Protein AF-A0A930XVK9-F1 (afdb_monomer_lite)

pLDDT: mean 80.11, std 20.58, range [31.08, 97.88]

Sequence (148 aa):
MVSSNWTYAVSPDDIAELGASLRQVKQQLKPGRVWYYGGETYFDVLFDVQDGDIQWFQFTLRGRSLTWDRKGNLIRTGNTNELDATQALEYPASKLIQDDSQADTDFIALVQSILATRPQEAIFQQVLNLLSQSHGGDRPPVDGQLDG

Secondary structure (DSSP, 8-state):
-----------HHHHHHHHHH-EE--S-PPTTEEEEE-SSTTEEEEEEEETTEEEEEEEEETTEEEEEETTTTEEEEEEEGGG-TT---S-TT---EEE-SS--HHHHHHHHHHHHT-TT-HHHHHHHHHHHHHTT------------

Foldseek 3Di:
DDDPPDQPPQDLVNLLQFLVQWDWDPDDDDPQWTKTDGPDPFFIKIFRGDPNDTQKIWTTDPQKIWIAGPVVLDIWIFGWCSPVPPDPPVDPPDTDTDTDPDHDPSVLVSLLSSLVSCPVPVVSVNVNVSSVVNVPDPPPPPPDDDDD

Radius of gyration: 17.38 Å; chains: 1; bounding box: 52×52×40 Å

Structure (mmCIF, N/CA/C/O backbone):
data_AF-A0A930XVK9-F1
#
_entry.id   AF-A0A930XVK9-F1
#
loop_
_atom_site.group_PDB
_atom_site.id
_atom_site.type_symbol
_atom_site.label_atom_id
_atom_site.label_alt_id
_atom_site.label_comp_id
_atom_site.label_asym_id
_atom_site.label_entity_id
_atom_site.label_seq_id
_atom_site.pdbx_PDB_ins_code
_atom_site.Cartn_x
_atom_site.Cartn_y
_atom_site.Cartn_z
_atom_site.occupancy
_atom_site.B_iso_or_equiv
_atom_site.auth_seq_id
_atom_site.auth_comp_id
_atom_site.auth_asym_id
_atom_site.auth_atom_id
_atom_site.pdbx_PDB_model_num
ATOM 1 N N . MET A 1 1 ? 8.536 21.203 -20.601 1.00 35.97 1 MET A N 1
ATOM 2 C CA . MET A 1 1 ? 7.923 19.862 -20.568 1.00 35.97 1 MET A CA 1
ATOM 3 C C . MET A 1 1 ? 9.043 18.869 -20.339 1.00 35.97 1 MET A C 1
ATOM 5 O O . MET A 1 1 ? 9.809 18.625 -21.259 1.00 35.97 1 MET A O 1
ATOM 9 N N . VAL A 1 2 ? 9.223 18.414 -19.101 1.00 31.08 2 VAL A N 1
ATOM 10 C CA . VAL A 1 2 ? 10.137 17.307 -18.804 1.00 31.08 2 VAL A CA 1
ATOM 11 C C . VAL A 1 2 ? 9.244 16.086 -18.683 1.00 31.08 2 VAL A C 1
ATOM 13 O O . VAL A 1 2 ? 8.527 15.939 -17.699 1.00 31.08 2 VAL A O 1
ATOM 16 N N . SER A 1 3 ? 9.201 15.286 -19.742 1.00 37.09 3 SER A N 1
ATOM 17 C CA . SER A 1 3 ? 8.590 13.965 -19.703 1.00 37.09 3 SER A CA 1
ATOM 18 C C . SER A 1 3 ? 9.464 13.094 -18.804 1.00 37.09 3 SER A C 1
ATOM 20 O O . SER A 1 3 ? 10.582 12.746 -19.183 1.00 37.09 3 SER A O 1
ATOM 22 N N . SER A 1 4 ? 8.994 12.796 -17.596 1.00 41.47 4 SER A N 1
ATOM 23 C CA . SER A 1 4 ? 9.654 11.848 -16.698 1.00 41.47 4 SER A CA 1
ATOM 24 C C . SER A 1 4 ? 9.461 10.441 -17.254 1.00 41.47 4 SER A C 1
ATOM 26 O O . SER A 1 4 ? 8.444 9.793 -17.040 1.00 41.47 4 SER A O 1
ATOM 28 N N . ASN A 1 5 ? 10.433 10.010 -18.050 1.00 44.00 5 ASN A N 1
ATOM 29 C CA . ASN A 1 5 ? 10.430 8.758 -18.788 1.00 44.00 5 ASN A CA 1
ATOM 30 C C . ASN A 1 5 ? 11.064 7.638 -17.945 1.00 44.00 5 ASN A C 1
ATOM 32 O O . ASN A 1 5 ? 12.187 7.248 -18.235 1.00 44.00 5 ASN A O 1
ATOM 36 N N . TRP A 1 6 ? 10.370 7.171 -16.900 1.00 42.41 6 TRP A N 1
ATOM 37 C CA . TRP A 1 6 ? 10.632 5.897 -16.202 1.00 42.41 6 TRP A CA 1
ATOM 38 C C . TRP A 1 6 ? 9.323 5.386 -15.584 1.00 42.41 6 TRP A C 1
ATOM 40 O O . TRP A 1 6 ? 9.145 5.373 -14.370 1.00 42.41 6 TRP A O 1
ATOM 50 N N . THR A 1 7 ? 8.374 5.013 -16.444 1.00 57.94 7 THR A N 1
ATOM 51 C CA . THR A 1 7 ? 7.177 4.249 -16.066 1.00 57.94 7 THR A CA 1
ATOM 52 C C . THR A 1 7 ? 7.635 2.980 -15.361 1.00 57.94 7 THR A C 1
ATOM 54 O O . THR A 1 7 ? 8.583 2.352 -15.827 1.00 57.94 7 THR A O 1
ATOM 57 N N . TYR A 1 8 ? 7.007 2.628 -14.242 1.00 61.38 8 TYR A N 1
ATOM 58 C CA . TYR A 1 8 ? 7.281 1.454 -13.411 1.00 61.38 8 TYR A CA 1
ATOM 59 C C . TYR A 1 8 ? 7.263 0.136 -14.214 1.00 61.38 8 TYR A C 1
ATOM 61 O O . TYR A 1 8 ? 6.319 -0.644 -14.119 1.00 6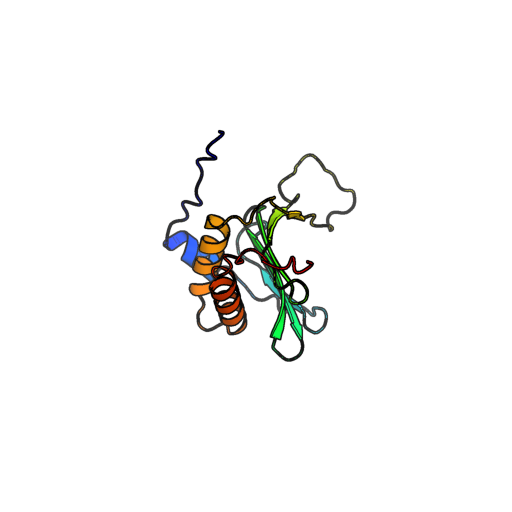1.38 8 TYR A O 1
ATOM 69 N N . ALA A 1 9 ? 8.291 -0.122 -15.023 1.00 61.53 9 ALA A N 1
ATOM 70 C CA . ALA A 1 9 ? 8.448 -1.318 -15.837 1.00 61.53 9 ALA A CA 1
ATOM 71 C C . ALA A 1 9 ? 8.851 -2.475 -14.919 1.00 61.53 9 ALA A C 1
ATOM 73 O O . ALA A 1 9 ? 10.000 -2.901 -14.871 1.00 61.53 9 ALA A O 1
ATOM 74 N N . VAL A 1 10 ? 7.884 -2.903 -14.120 1.00 78.00 10 VAL A N 1
ATOM 75 C CA . VAL A 1 10 ? 7.944 -4.041 -13.218 1.00 78.00 10 VAL A CA 1
ATOM 76 C C . VAL A 1 10 ? 7.334 -5.202 -13.992 1.00 78.00 10 VAL A C 1
ATOM 78 O O . VAL A 1 10 ? 6.212 -5.091 -14.495 1.00 78.00 10 VAL A O 1
ATOM 81 N N . SER A 1 11 ? 8.089 -6.283 -14.176 1.00 88.62 11 SER A N 1
ATOM 82 C CA . SER A 1 11 ? 7.575 -7.441 -14.906 1.00 88.62 11 SER A CA 1
ATOM 83 C C . SER A 1 11 ? 6.436 -8.110 -14.119 1.00 88.62 11 SER A C 1
ATOM 85 O O . SER A 1 11 ? 6.341 -7.938 -12.902 1.00 88.62 11 SER A O 1
ATOM 87 N N . PRO A 1 12 ? 5.555 -8.894 -14.764 1.00 89.62 12 PRO A N 1
ATOM 88 C CA . PRO A 1 12 ? 4.538 -9.659 -14.042 1.00 89.62 12 PRO A CA 1
ATOM 89 C C . PRO A 1 12 ? 5.121 -10.574 -12.955 1.00 89.62 12 PRO A C 1
ATOM 91 O O . PRO A 1 12 ? 4.500 -10.730 -11.903 1.00 89.62 12 PRO A O 1
ATOM 94 N N . ASP A 1 13 ? 6.316 -11.128 -13.185 1.00 92.75 13 ASP A N 1
ATOM 95 C CA . ASP A 1 13 ? 7.024 -11.954 -12.205 1.00 92.75 13 ASP A CA 1
ATOM 96 C C . ASP A 1 13 ? 7.462 -11.111 -11.000 1.00 92.75 13 ASP A C 1
ATOM 98 O O . ASP A 1 13 ? 7.170 -11.482 -9.866 1.00 92.75 13 ASP A O 1
ATOM 102 N N . ASP A 1 14 ? 8.028 -9.921 -11.226 1.00 91.88 14 ASP A N 1
ATOM 103 C CA . ASP A 1 14 ? 8.382 -8.991 -10.143 1.00 91.88 14 ASP A CA 1
ATOM 104 C C . ASP A 1 14 ? 7.140 -8.568 -9.330 1.00 91.88 14 ASP A C 1
ATOM 106 O O . ASP A 1 14 ? 7.193 -8.466 -8.105 1.00 91.88 14 ASP A O 1
ATOM 110 N N . ILE A 1 15 ? 5.991 -8.341 -9.984 1.00 94.94 15 ILE A N 1
ATOM 111 C CA . ILE A 1 15 ? 4.722 -8.026 -9.300 1.00 94.94 15 ILE A CA 1
ATOM 112 C C . ILE A 1 15 ? 4.296 -9.195 -8.402 1.00 94.94 15 ILE A C 1
ATOM 114 O O . ILE A 1 15 ? 3.903 -8.983 -7.248 1.00 94.94 15 ILE A O 1
ATOM 118 N N . ALA A 1 16 ? 4.372 -10.424 -8.918 1.00 95.00 16 ALA A N 1
ATOM 119 C CA . ALA A 1 16 ? 4.051 -11.632 -8.167 1.00 95.00 16 ALA A CA 1
ATOM 120 C C . ALA A 1 16 ? 4.997 -11.823 -6.973 1.00 95.00 16 ALA A C 1
ATOM 122 O O . ALA A 1 16 ? 4.535 -12.129 -5.869 1.00 95.00 16 ALA A O 1
ATOM 123 N N . GLU A 1 17 ? 6.295 -11.588 -7.162 1.00 95.94 17 GLU A N 1
ATOM 124 C CA . GLU A 1 17 ? 7.305 -11.657 -6.106 1.00 95.94 17 GLU A CA 1
ATOM 125 C C . GLU A 1 17 ? 7.067 -10.603 -5.020 1.00 95.94 17 GLU A C 1
ATOM 127 O O . GLU A 1 17 ? 7.030 -10.944 -3.832 1.00 95.94 17 GLU A O 1
ATOM 132 N N . LEU A 1 18 ? 6.806 -9.349 -5.405 1.00 96.19 18 LEU A N 1
ATOM 133 C CA . LEU A 1 18 ? 6.458 -8.274 -4.475 1.00 96.19 18 LEU A CA 1
ATOM 134 C C . LEU A 1 18 ? 5.236 -8.662 -3.637 1.00 96.19 18 LEU A C 1
ATOM 136 O O . LEU A 1 18 ? 5.295 -8.647 -2.404 1.00 96.19 18 LEU A O 1
ATOM 140 N N . GLY A 1 19 ? 4.150 -9.095 -4.276 1.00 96.75 19 GLY A N 1
ATOM 141 C CA . GLY A 1 19 ? 2.948 -9.534 -3.571 1.00 96.75 19 GLY A CA 1
ATOM 142 C C . GLY A 1 19 ? 3.208 -10.703 -2.614 1.00 96.75 19 GLY A C 1
ATOM 143 O O . GLY A 1 19 ? 2.831 -10.659 -1.435 1.00 96.75 19 GLY A O 1
ATOM 144 N N . ALA A 1 20 ? 3.910 -11.738 -3.083 1.00 97.00 20 ALA A N 1
ATOM 145 C CA . ALA A 1 20 ? 4.257 -12.916 -2.290 1.00 97.00 20 ALA A CA 1
ATOM 146 C C . ALA A 1 20 ? 5.158 -12.587 -1.086 1.00 97.00 20 ALA A C 1
ATOM 148 O O . ALA A 1 20 ? 5.076 -13.267 -0.053 1.00 97.00 20 ALA A O 1
ATOM 149 N N . SER A 1 21 ? 5.980 -11.541 -1.199 1.00 96.75 21 SER A N 1
ATOM 150 C CA . SER A 1 21 ? 6.906 -11.109 -0.153 1.00 96.75 21 SER A CA 1
ATOM 151 C C . SER A 1 21 ? 6.219 -10.456 1.051 1.00 96.75 21 SER A C 1
ATOM 153 O O . SER A 1 21 ? 6.772 -10.496 2.147 1.00 96.75 21 SER A O 1
ATOM 155 N N . LEU A 1 22 ? 5.002 -9.915 0.893 1.00 97.25 22 LEU A N 1
ATOM 156 C CA . LEU A 1 22 ? 4.277 -9.260 1.985 1.00 97.25 22 LEU A CA 1
ATOM 157 C C . LEU A 1 22 ? 3.973 -10.248 3.120 1.00 97.25 22 LEU A C 1
ATOM 159 O O . LEU A 1 22 ? 3.275 -11.251 2.953 1.00 97.25 22 LEU A O 1
ATOM 163 N N . ARG A 1 23 ? 4.448 -9.970 4.328 1.00 96.25 23 ARG A N 1
ATOM 164 C CA . ARG A 1 23 ? 4.149 -10.770 5.520 1.00 96.25 23 ARG A CA 1
ATOM 165 C C . ARG A 1 23 ? 3.474 -9.897 6.556 1.00 96.25 23 ARG A C 1
ATOM 167 O O . ARG A 1 23 ? 3.999 -8.851 6.924 1.00 96.25 23 ARG A O 1
ATOM 174 N N . GLN A 1 24 ? 2.320 -10.346 7.044 1.00 95.50 24 GLN A N 1
ATOM 175 C CA . GLN A 1 24 ? 1.662 -9.672 8.152 1.00 95.50 24 GLN A CA 1
ATOM 176 C C . GLN A 1 24 ? 2.552 -9.761 9.395 1.00 95.50 24 GLN A C 1
ATOM 178 O O . GLN A 1 24 ? 2.964 -10.849 9.811 1.00 95.50 24 GLN A O 1
ATOM 183 N N . VAL A 1 25 ? 2.826 -8.612 9.999 1.00 92.38 25 VAL A N 1
ATOM 184 C CA . VAL A 1 25 ? 3.572 -8.516 11.247 1.00 92.38 25 VAL A CA 1
ATOM 185 C C . VAL A 1 25 ? 2.677 -9.004 12.385 1.00 92.38 25 VAL A C 1
ATOM 187 O O . VAL A 1 25 ? 1.620 -8.439 12.649 1.00 92.38 25 VAL A O 1
ATOM 190 N N . LYS A 1 26 ? 3.105 -10.078 13.061 1.00 85.44 26 LYS A N 1
ATOM 191 C CA . LYS A 1 26 ? 2.357 -10.730 14.156 1.00 85.44 26 LYS A CA 1
ATOM 192 C C . LYS A 1 26 ? 2.647 -10.152 15.547 1.00 85.44 26 LYS A C 1
ATOM 194 O O . LYS A 1 26 ? 2.168 -10.686 16.543 1.00 85.44 26 LYS A O 1
ATOM 199 N N . GLN A 1 27 ? 3.479 -9.118 15.631 1.00 83.75 27 GLN A N 1
ATOM 200 C CA . GLN A 1 27 ? 3.801 -8.464 16.899 1.00 83.75 27 GLN A CA 1
ATOM 201 C C . GLN A 1 27 ? 2.592 -7.690 17.436 1.00 83.75 27 GLN A C 1
ATOM 203 O O . GLN A 1 27 ? 1.664 -7.368 16.694 1.00 83.75 27 GLN A O 1
ATOM 208 N N . GLN A 1 28 ? 2.604 -7.386 18.734 1.00 81.62 28 GLN A N 1
ATOM 209 C CA . GLN A 1 28 ? 1.530 -6.634 19.372 1.00 81.62 28 GLN A CA 1
ATOM 210 C C . GLN A 1 28 ? 1.553 -5.176 18.893 1.00 81.62 28 GLN A C 1
ATOM 212 O O . GLN A 1 28 ? 2.293 -4.340 19.407 1.00 81.62 28 GLN A O 1
ATOM 217 N N . LEU A 1 29 ? 0.748 -4.885 17.875 1.00 84.44 29 LEU A N 1
ATOM 218 C CA . LEU A 1 29 ? 0.489 -3.531 17.404 1.00 84.44 29 LEU A CA 1
ATOM 219 C C . LEU A 1 29 ? -0.612 -2.879 18.252 1.00 84.44 29 LEU A C 1
ATOM 221 O O . LEU A 1 29 ? -1.306 -3.537 19.033 1.00 84.44 29 LEU A O 1
ATOM 225 N N . LYS A 1 30 ? -0.796 -1.566 18.084 1.00 87.44 30 LYS A N 1
ATOM 226 C CA . LYS A 1 30 ? -1.966 -0.873 18.641 1.00 87.44 30 LYS A CA 1
ATOM 227 C C . LYS A 1 30 ? -3.253 -1.541 18.118 1.00 87.44 30 LYS A C 1
ATOM 229 O O . LYS A 1 30 ? -3.272 -1.951 16.957 1.00 87.44 30 LYS A O 1
ATOM 234 N N . PRO A 1 31 ? -4.328 -1.641 18.920 1.00 88.06 31 PRO A N 1
ATOM 235 C CA . PRO A 1 31 ? -5.606 -2.165 18.443 1.00 88.06 31 PRO A CA 1
ATOM 236 C C . PRO A 1 31 ? -6.058 -1.472 17.151 1.00 88.06 31 PRO A C 1
ATOM 238 O O . PRO A 1 31 ? -5.932 -0.256 17.029 1.00 88.06 31 PRO A O 1
ATOM 241 N N . GLY A 1 32 ? -6.542 -2.254 16.184 1.00 90.50 32 GLY A N 1
ATOM 242 C CA . GLY A 1 32 ? -6.945 -1.757 14.864 1.00 90.50 32 GLY A CA 1
ATOM 243 C C . GLY A 1 32 ? -5.794 -1.543 13.873 1.00 90.50 32 GLY A C 1
ATOM 244 O O . GLY A 1 32 ? -6.041 -1.422 12.678 1.00 90.50 32 GLY A O 1
ATOM 245 N N . ARG A 1 33 ? -4.530 -1.560 14.309 1.00 94.25 33 ARG A N 1
ATOM 246 C CA . ARG A 1 33 ? -3.378 -1.449 13.407 1.00 94.25 33 ARG A CA 1
ATOM 247 C C . ARG A 1 33 ? -3.066 -2.808 12.783 1.00 94.25 33 ARG A C 1
ATOM 249 O O . ARG A 1 33 ? -2.780 -3.770 13.495 1.00 94.25 33 ARG A O 1
ATOM 256 N N . VAL A 1 34 ? -3.039 -2.867 11.456 1.00 94.94 34 VAL A N 1
ATOM 257 C CA . VAL A 1 34 ? -2.543 -4.026 10.698 1.00 94.94 34 VAL A CA 1
ATOM 258 C C . VAL A 1 34 ? -1.349 -3.585 9.868 1.00 94.94 34 VAL A C 1
ATOM 260 O O . VAL A 1 34 ? -1.411 -2.553 9.208 1.00 94.94 34 VAL A O 1
ATOM 263 N N . TRP A 1 35 ? -0.262 -4.352 9.901 1.00 95.88 35 TRP A N 1
ATOM 264 C CA . TRP A 1 35 ? 0.957 -4.043 9.161 1.00 95.88 35 TRP A CA 1
ATOM 265 C C . TRP A 1 35 ? 1.429 -5.263 8.378 1.00 95.88 35 TRP A C 1
ATOM 267 O O . TRP A 1 35 ? 1.514 -6.361 8.930 1.00 95.88 35 TRP A O 1
ATOM 277 N N . TYR A 1 36 ? 1.745 -5.057 7.107 1.00 96.62 36 TYR A N 1
ATOM 278 C CA . TYR A 1 36 ? 2.453 -5.994 6.252 1.00 96.62 36 TYR A CA 1
ATOM 279 C C . TYR A 1 36 ? 3.816 -5.409 5.902 1.00 96.62 36 TYR A C 1
ATOM 281 O O . TYR A 1 36 ? 3.896 -4.259 5.481 1.00 96.62 36 TYR A O 1
ATOM 289 N N . TYR A 1 37 ? 4.868 -6.206 6.047 1.00 94.06 37 TYR A N 1
ATOM 290 C CA . TYR A 1 37 ? 6.219 -5.850 5.625 1.00 94.06 37 TYR A CA 1
ATOM 291 C C . TYR A 1 37 ? 6.612 -6.698 4.415 1.00 94.06 37 TYR A C 1
ATO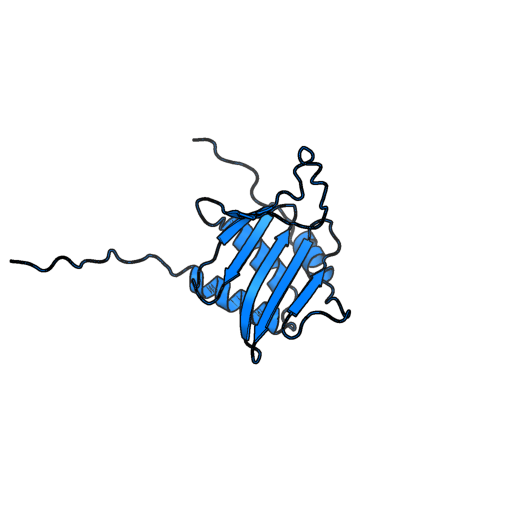M 293 O O . TYR A 1 37 ? 6.372 -7.909 4.413 1.00 94.06 37 TYR A O 1
ATOM 301 N N . GLY A 1 38 ? 7.140 -6.060 3.375 1.00 92.88 38 GLY A N 1
ATOM 302 C CA . GLY A 1 38 ? 7.603 -6.711 2.154 1.00 92.88 38 GLY A CA 1
ATOM 303 C C . GLY A 1 38 ? 9.036 -7.227 2.262 1.00 92.88 38 GLY A C 1
ATOM 304 O O . GLY A 1 38 ? 9.739 -6.967 3.231 1.00 92.88 38 GLY A O 1
ATOM 305 N N . GLY A 1 39 ? 9.481 -7.984 1.259 1.00 87.69 39 GLY A N 1
ATOM 306 C CA . GLY A 1 39 ? 10.853 -8.508 1.211 1.00 87.69 39 GLY A CA 1
ATOM 307 C C . GLY A 1 39 ? 11.908 -7.474 0.806 1.00 87.69 39 GLY A C 1
ATOM 308 O O . GLY A 1 39 ? 13.095 -7.701 1.029 1.00 87.69 39 GLY A O 1
ATOM 309 N N . GLU A 1 40 ? 11.487 -6.352 0.220 1.00 86.50 40 GLU A N 1
ATOM 310 C CA . GLU A 1 40 ? 12.366 -5.260 -0.201 1.00 86.50 40 GLU A CA 1
ATOM 311 C C . GLU A 1 40 ? 12.455 -4.155 0.860 1.00 86.50 40 GLU A C 1
ATOM 313 O O . GLU A 1 40 ? 11.512 -3.897 1.612 1.00 86.50 40 GLU A O 1
ATOM 318 N N . THR A 1 41 ? 13.586 -3.446 0.888 1.00 77.94 41 THR A N 1
ATOM 319 C CA . THR A 1 41 ? 13.741 -2.238 1.706 1.00 77.94 41 THR A CA 1
ATOM 320 C C . THR A 1 41 ? 12.694 -1.195 1.309 1.00 77.94 41 THR A C 1
ATOM 322 O O . THR A 1 41 ? 12.466 -0.956 0.124 1.00 77.94 41 THR A O 1
ATOM 325 N N . TYR A 1 42 ? 12.083 -0.543 2.303 1.00 82.62 42 TYR A N 1
ATOM 326 C CA . TYR A 1 42 ? 11.043 0.476 2.100 1.00 82.62 42 TYR A CA 1
ATOM 327 C C . TYR A 1 42 ? 9.809 -0.051 1.355 1.00 82.62 42 TYR A C 1
ATOM 329 O O . TYR A 1 42 ? 9.207 0.660 0.547 1.00 82.62 42 TYR A O 1
ATOM 337 N N . PHE A 1 43 ? 9.441 -1.308 1.622 1.00 92.50 43 PHE A N 1
ATOM 338 C CA . PHE A 1 43 ? 8.191 -1.900 1.174 1.00 92.50 43 PHE A CA 1
ATOM 339 C C . PHE A 1 43 ? 7.335 -2.325 2.369 1.00 92.50 43 PHE A C 1
ATOM 341 O O . PHE A 1 43 ? 7.650 -3.278 3.082 1.00 92.50 43 PHE A O 1
ATOM 348 N N . ASP A 1 44 ? 6.224 -1.626 2.577 1.00 94.56 44 ASP A N 1
ATOM 349 C CA . ASP A 1 44 ? 5.238 -1.975 3.590 1.00 94.56 44 ASP A CA 1
ATOM 350 C C . ASP A 1 44 ? 3.819 -1.553 3.211 1.00 94.56 44 ASP A C 1
ATOM 352 O O . ASP A 1 44 ? 3.594 -0.734 2.319 1.00 94.56 44 ASP A O 1
ATOM 356 N N . VAL A 1 45 ? 2.847 -2.141 3.908 1.00 96.62 45 VAL A N 1
ATOM 357 C CA . VAL A 1 45 ? 1.450 -1.716 3.865 1.00 96.62 45 VAL A CA 1
ATOM 358 C C . VAL A 1 45 ? 0.906 -1.637 5.281 1.00 96.62 45 VAL A C 1
ATOM 360 O O . VAL A 1 45 ? 0.870 -2.634 6.006 1.00 96.62 45 VAL A O 1
ATOM 363 N N . LEU A 1 46 ? 0.478 -0.449 5.684 1.00 96.12 46 LEU A N 1
ATOM 364 C CA . LEU A 1 46 ? -0.010 -0.154 7.020 1.00 96.12 46 LEU A CA 1
ATOM 365 C C . LEU A 1 46 ? -1.474 0.279 6.964 1.00 96.12 46 LEU A C 1
ATOM 367 O O . LEU A 1 46 ? -1.846 1.139 6.175 1.00 96.12 46 LEU A O 1
ATOM 371 N N . PHE A 1 47 ? -2.294 -0.272 7.852 1.00 96.56 47 PHE A N 1
ATOM 372 C CA . PHE A 1 47 ? -3.732 -0.024 7.930 1.00 96.56 47 PHE A CA 1
ATOM 373 C C . PHE A 1 47 ? -4.130 0.386 9.336 1.00 96.56 47 PHE A C 1
ATOM 375 O O . PHE A 1 47 ? -3.593 -0.151 10.307 1.00 96.56 47 PHE A O 1
ATOM 382 N N . ASP A 1 48 ? -5.025 1.361 9.445 1.00 96.44 48 ASP A N 1
ATOM 383 C CA . ASP A 1 48 ? -5.855 1.569 10.632 1.00 96.44 48 ASP A CA 1
ATOM 384 C C . ASP A 1 48 ? -7.251 1.050 10.297 1.00 96.44 48 ASP A C 1
ATOM 386 O O . ASP A 1 48 ? -7.883 1.510 9.344 1.00 96.44 48 ASP A O 1
ATOM 390 N N . VAL A 1 49 ? -7.712 0.077 11.072 1.00 95.44 49 VAL A N 1
ATOM 391 C CA . VAL A 1 49 ? -8.977 -0.630 10.892 1.00 95.44 49 VAL A CA 1
ATOM 392 C C . VAL A 1 49 ? -9.837 -0.414 12.127 1.00 95.44 49 VAL A C 1
ATOM 394 O O . VAL A 1 49 ? -9.382 -0.596 13.258 1.00 95.44 49 VAL A O 1
ATOM 397 N N . GLN A 1 50 ? -11.096 -0.061 11.905 1.00 95.50 50 GLN A N 1
ATOM 398 C CA . GLN A 1 50 ? -12.104 0.079 12.948 1.00 95.50 50 GLN A CA 1
ATOM 399 C C . GLN A 1 50 ? -13.350 -0.685 12.515 1.00 95.50 50 GLN A C 1
ATOM 401 O O . GLN A 1 50 ? -13.807 -0.512 11.390 1.00 95.50 50 GLN A O 1
ATOM 406 N N . ASP A 1 51 ? -13.858 -1.558 13.388 1.00 92.62 51 ASP A N 1
ATOM 407 C CA . ASP A 1 51 ? -15.055 -2.380 13.145 1.00 92.62 51 ASP A CA 1
ATOM 408 C C . ASP A 1 51 ? -15.012 -3.199 11.835 1.00 92.62 51 ASP A C 1
ATOM 410 O O . ASP A 1 51 ? -16.036 -3.513 11.242 1.00 92.62 51 ASP A O 1
ATOM 414 N N . GLY A 1 52 ? -13.804 -3.575 11.393 1.00 91.25 52 GLY A N 1
ATOM 415 C CA . GLY A 1 52 ? -13.569 -4.334 10.157 1.00 91.25 52 GLY A CA 1
ATOM 416 C C . GLY A 1 52 ? -13.354 -3.482 8.900 1.00 91.25 52 GLY A C 1
ATOM 417 O O . GLY A 1 52 ? -12.927 -4.026 7.879 1.00 91.25 52 GLY A O 1
ATOM 418 N N . ASP A 1 53 ? -13.555 -2.166 8.990 1.00 95.06 53 ASP A N 1
ATOM 419 C CA . ASP A 1 53 ? -13.397 -1.220 7.885 1.00 95.06 53 ASP A CA 1
ATOM 420 C C . ASP A 1 53 ? -12.073 -0.453 7.971 1.00 95.06 53 ASP A C 1
ATOM 422 O O . ASP A 1 53 ? -11.682 0.045 9.037 1.00 95.06 53 ASP A O 1
ATOM 426 N N . ILE A 1 54 ? -11.415 -0.267 6.826 1.00 96.31 54 ILE A N 1
ATOM 427 C CA . ILE A 1 54 ? -10.235 0.600 6.716 1.00 96.31 54 ILE A CA 1
ATOM 428 C C . ILE A 1 54 ? -10.648 2.058 6.975 1.00 96.31 54 ILE A C 1
ATOM 430 O O . ILE A 1 54 ? -11.491 2.622 6.280 1.00 96.31 54 ILE A O 1
ATOM 434 N N . GLN A 1 55 ? -10.025 2.686 7.972 1.00 96.00 55 GLN A N 1
ATOM 435 C CA . GLN A 1 55 ? -10.154 4.122 8.251 1.00 96.00 55 GLN A CA 1
ATOM 436 C C . GLN A 1 55 ? -9.031 4.927 7.595 1.00 96.00 55 GLN A C 1
ATOM 438 O O . GLN A 1 55 ? -9.216 6.093 7.243 1.00 96.00 55 GLN A O 1
ATOM 443 N N . TRP A 1 56 ? -7.865 4.301 7.448 1.00 96.00 56 TRP A N 1
ATOM 444 C CA . TRP A 1 56 ? -6.681 4.868 6.819 1.00 96.00 56 TRP A CA 1
ATOM 445 C C . TRP A 1 56 ? -5.768 3.745 6.334 1.00 96.00 56 TRP A C 1
ATOM 447 O O . TRP A 1 56 ? -5.660 2.708 6.998 1.00 96.00 56 TRP A O 1
ATOM 457 N N . PHE A 1 57 ? -5.072 3.959 5.220 1.00 96.50 57 PHE A N 1
ATOM 458 C CA . PHE A 1 57 ? -3.950 3.107 4.846 1.00 96.50 57 PHE A CA 1
ATOM 459 C C . PHE A 1 57 ? -2.796 3.889 4.224 1.00 96.50 57 PHE A C 1
ATOM 461 O O . PHE A 1 57 ? -2.969 4.982 3.680 1.00 96.50 57 PHE A O 1
ATOM 468 N N . GLN A 1 58 ? -1.622 3.273 4.281 1.00 96.19 58 GLN A N 1
ATOM 469 C CA . GLN A 1 58 ? -0.431 3.673 3.554 1.00 96.19 58 GLN A CA 1
ATOM 470 C C . GLN A 1 58 ? 0.217 2.444 2.942 1.00 96.19 58 GLN A C 1
ATOM 472 O O . GLN A 1 58 ? 0.429 1.446 3.623 1.00 96.19 58 GLN A O 1
ATOM 477 N N . PHE A 1 59 ? 0.541 2.539 1.665 1.00 96.25 59 PHE A N 1
ATOM 478 C CA . PHE A 1 59 ? 1.397 1.604 0.963 1.00 96.25 59 PHE A CA 1
ATOM 479 C C . PHE A 1 59 ? 2.689 2.331 0.621 1.00 96.25 59 PHE A C 1
ATOM 481 O O . PHE A 1 59 ? 2.637 3.423 0.056 1.00 96.25 59 PHE A O 1
ATOM 488 N N . THR A 1 60 ? 3.828 1.728 0.926 1.00 94.44 60 THR A N 1
ATOM 489 C CA . THR A 1 60 ? 5.145 2.245 0.559 1.00 94.44 60 THR A CA 1
ATOM 490 C C . THR A 1 60 ? 5.822 1.269 -0.377 1.00 94.44 60 THR A C 1
ATOM 492 O O . THR A 1 60 ? 5.829 0.081 -0.087 1.00 94.44 60 THR A O 1
ATOM 495 N N . LEU A 1 61 ? 6.444 1.750 -1.448 1.00 92.25 61 LEU A N 1
ATOM 496 C CA . LEU A 1 61 ? 7.388 0.957 -2.228 1.00 92.25 61 LEU A CA 1
ATOM 497 C C . LEU A 1 61 ? 8.472 1.861 -2.803 1.00 92.25 61 LEU A C 1
ATOM 499 O O . LEU A 1 61 ? 8.165 2.818 -3.512 1.00 92.25 61 LEU A O 1
ATOM 503 N N . ARG A 1 62 ? 9.741 1.532 -2.529 1.00 88.31 62 ARG A N 1
ATOM 504 C CA . ARG A 1 62 ? 10.918 2.166 -3.158 1.00 88.31 62 ARG A CA 1
ATOM 505 C C . ARG A 1 62 ? 10.888 3.695 -3.059 1.00 88.31 62 ARG A C 1
ATOM 507 O O . ARG A 1 62 ? 11.102 4.407 -4.035 1.00 88.31 62 ARG A O 1
ATOM 514 N N . GLY A 1 63 ? 10.584 4.196 -1.866 1.00 85.12 63 GLY A N 1
ATOM 515 C CA . GLY A 1 63 ? 10.540 5.627 -1.592 1.00 85.12 63 GLY A CA 1
ATOM 516 C C . GLY A 1 63 ? 9.283 6.348 -2.089 1.00 85.12 63 GLY A C 1
ATOM 517 O O . GLY A 1 63 ? 9.187 7.561 -1.922 1.00 85.12 63 GLY A O 1
ATOM 518 N N . ARG A 1 64 ? 8.317 5.639 -2.682 1.00 90.94 64 ARG A N 1
ATOM 519 C CA . ARG A 1 64 ? 7.002 6.166 -3.071 1.00 90.94 64 ARG A CA 1
ATOM 520 C C . ARG A 1 64 ? 5.956 5.729 -2.058 1.00 90.94 64 ARG A C 1
ATOM 522 O O . ARG A 1 64 ? 6.046 4.632 -1.507 1.00 90.94 64 ARG A O 1
ATOM 529 N N . SER A 1 65 ? 4.949 6.563 -1.841 1.00 94.12 65 SER A N 1
ATOM 530 C CA . SER A 1 65 ? 3.831 6.260 -0.950 1.00 94.12 65 SER A CA 1
ATOM 531 C C . SER A 1 65 ? 2.493 6.470 -1.637 1.00 94.12 65 SER A C 1
ATOM 533 O O . SER A 1 65 ? 2.326 7.439 -2.369 1.00 94.12 65 SER A O 1
ATOM 535 N N . LEU A 1 66 ? 1.533 5.601 -1.344 1.00 95.50 66 LEU A N 1
ATOM 536 C CA . LEU A 1 66 ? 0.120 5.756 -1.659 1.00 95.50 66 LEU A CA 1
ATOM 537 C C . LEU A 1 66 ? -0.637 5.783 -0.338 1.00 95.50 66 LEU A C 1
ATOM 539 O O . LEU A 1 66 ? -0.539 4.841 0.446 1.00 95.50 66 LEU A O 1
ATOM 543 N N . THR A 1 67 ? -1.387 6.847 -0.087 1.00 95.69 67 THR A N 1
ATOM 544 C CA . THR A 1 67 ? -2.178 7.004 1.132 1.00 95.69 67 THR A CA 1
ATOM 545 C C . THR A 1 67 ? -3.635 7.269 0.810 1.00 95.69 67 THR A C 1
ATOM 547 O O . THR A 1 67 ? -3.976 7.865 -0.214 1.00 95.69 67 THR A O 1
ATOM 550 N N . TRP A 1 68 ? -4.497 6.831 1.717 1.00 95.31 68 TRP A N 1
ATOM 551 C CA . TRP A 1 68 ? -5.912 7.163 1.713 1.00 95.31 68 TRP A CA 1
ATOM 552 C C . TRP A 1 68 ? -6.397 7.279 3.150 1.00 95.31 68 TRP A C 1
ATOM 554 O O . TRP A 1 68 ? -5.974 6.525 4.031 1.00 95.31 68 TRP A O 1
ATOM 564 N N . ASP A 1 69 ? -7.316 8.207 3.375 1.00 92.81 69 ASP A N 1
ATOM 565 C CA . ASP A 1 69 ? -8.001 8.374 4.645 1.00 92.81 69 ASP A CA 1
ATOM 566 C C . ASP A 1 69 ? -9.502 8.560 4.423 1.00 92.81 69 ASP A C 1
ATOM 568 O O . ASP A 1 69 ? -9.940 9.231 3.485 1.00 92.81 69 ASP A O 1
ATOM 572 N N . ARG A 1 70 ? -10.307 7.971 5.309 1.00 91.44 70 ARG A N 1
ATOM 573 C CA . ARG A 1 70 ? -11.769 7.975 5.189 1.00 91.44 70 ARG A CA 1
ATOM 574 C C . ARG A 1 70 ? -12.378 9.374 5.289 1.00 91.44 70 ARG A C 1
ATOM 576 O O . ARG A 1 70 ? -13.449 9.605 4.738 1.00 91.44 70 ARG A O 1
ATOM 583 N N . LYS A 1 71 ? -11.732 10.299 6.008 1.00 88.69 71 LYS A N 1
ATOM 584 C CA . LYS A 1 71 ? -12.272 11.647 6.254 1.00 88.69 71 LYS A CA 1
ATOM 585 C C . LYS A 1 71 ? -12.248 12.492 4.985 1.00 88.69 71 LYS A C 1
ATOM 587 O O . LYS A 1 71 ? -13.236 13.153 4.688 1.00 88.69 71 LYS A O 1
ATOM 592 N N . GLY A 1 72 ? -11.129 12.476 4.266 1.00 84.69 72 GLY A N 1
ATOM 593 C CA . GLY A 1 72 ? -10.981 13.167 2.989 1.00 84.69 72 GLY A CA 1
ATOM 594 C C . GLY A 1 72 ? -11.516 12.367 1.807 1.00 84.69 72 GLY A C 1
ATOM 595 O O . GLY A 1 72 ? -11.818 12.956 0.773 1.00 84.69 72 GLY A O 1
ATOM 596 N N . ASN A 1 73 ? -11.624 11.040 1.955 1.00 87.88 73 ASN A N 1
ATOM 597 C CA . ASN A 1 73 ? -11.920 10.101 0.873 1.00 87.88 73 ASN A CA 1
ATOM 598 C C . ASN A 1 73 ? -11.067 10.374 -0.381 1.00 87.88 73 ASN A C 1
ATOM 600 O O . ASN A 1 73 ? -11.546 10.319 -1.513 1.00 87.88 73 ASN A O 1
ATOM 604 N N . LEU A 1 74 ? -9.800 10.727 -0.156 1.00 87.25 74 LEU A N 1
ATOM 605 C CA . LEU A 1 74 ? -8.876 11.176 -1.186 1.00 87.25 74 LEU A CA 1
ATOM 606 C C . LEU A 1 74 ? -7.664 10.258 -1.215 1.00 87.25 74 LEU A C 1
ATOM 608 O O . LEU A 1 74 ? -7.046 9.987 -0.186 1.00 87.25 74 LEU A O 1
ATOM 612 N N . ILE A 1 75 ? -7.321 9.820 -2.420 1.00 91.31 75 ILE A N 1
ATOM 613 C CA . ILE A 1 75 ? -6.066 9.136 -2.688 1.00 91.31 75 ILE A CA 1
ATOM 614 C C . ILE A 1 75 ? -4.978 10.181 -2.898 1.00 91.31 75 ILE A C 1
ATOM 616 O O . ILE A 1 75 ? -5.149 11.112 -3.685 1.00 91.31 75 ILE A O 1
ATOM 620 N N . ARG A 1 76 ? -3.845 9.995 -2.226 1.00 92.69 76 ARG A N 1
ATOM 621 C CA . ARG A 1 76 ? -2.647 10.810 -2.418 1.00 92.69 76 ARG A CA 1
ATOM 622 C C . ARG A 1 76 ? -1.456 9.911 -2.675 1.00 92.69 76 ARG A C 1
ATOM 624 O O . ARG A 1 76 ? -1.239 8.947 -1.940 1.00 92.69 76 ARG A O 1
ATOM 631 N N . THR A 1 77 ? -0.690 10.233 -3.706 1.00 92.94 77 THR A N 1
ATOM 632 C CA . THR A 1 77 ? 0.648 9.673 -3.892 1.00 92.94 77 THR A CA 1
ATOM 633 C C . THR A 1 77 ? 1.682 10.667 -3.398 1.00 92.94 77 THR A C 1
ATOM 635 O O . THR A 1 77 ? 1.378 11.844 -3.214 1.00 92.94 77 THR A O 1
ATOM 638 N N . GLY A 1 78 ? 2.898 10.201 -3.158 1.00 90.00 78 GLY A N 1
ATOM 639 C CA . GLY A 1 78 ? 3.979 11.064 -2.722 1.00 90.00 78 GLY A CA 1
ATOM 640 C C . GLY A 1 78 ? 5.309 10.344 -2.674 1.00 90.00 78 GLY A C 1
ATOM 641 O O . GLY A 1 78 ? 5.414 9.154 -2.985 1.00 90.00 78 GLY A O 1
ATOM 642 N N . ASN A 1 79 ? 6.323 11.081 -2.246 1.00 85.81 79 ASN A N 1
ATOM 643 C CA . ASN A 1 79 ? 7.648 10.550 -1.978 1.00 85.81 79 ASN A CA 1
ATOM 644 C C . ASN A 1 79 ? 7.896 10.534 -0.477 1.00 85.81 79 ASN A C 1
ATOM 646 O O . ASN A 1 79 ? 7.517 11.449 0.252 1.00 85.81 79 ASN A O 1
ATOM 650 N N . THR A 1 80 ? 8.573 9.495 -0.027 1.00 80.62 80 THR A N 1
ATOM 651 C CA . THR A 1 80 ? 9.072 9.390 1.335 1.00 80.62 80 THR A CA 1
ATOM 652 C C . THR A 1 80 ? 10.505 9.908 1.377 1.00 80.62 80 THR A C 1
ATOM 654 O O . THR A 1 80 ? 11.272 9.678 0.440 1.00 80.62 80 THR A O 1
ATOM 657 N N . ASN A 1 81 ? 10.910 10.517 2.485 1.00 72.31 81 ASN A N 1
ATOM 658 C CA . ASN A 1 81 ? 12.308 10.888 2.728 1.00 72.31 81 ASN A CA 1
ATOM 659 C C . ASN A 1 81 ? 13.245 9.685 2.975 1.00 72.31 81 ASN A C 1
ATOM 661 O O . ASN A 1 81 ? 14.423 9.878 3.247 1.00 72.31 81 ASN A O 1
ATOM 665 N N . GLU A 1 82 ? 12.749 8.449 2.886 1.00 67.31 82 GLU A N 1
ATOM 666 C CA . GLU A 1 82 ? 13.504 7.228 3.190 1.00 67.31 82 GLU A CA 1
ATOM 667 C C . GLU A 1 82 ? 14.723 7.012 2.279 1.00 67.31 82 GLU A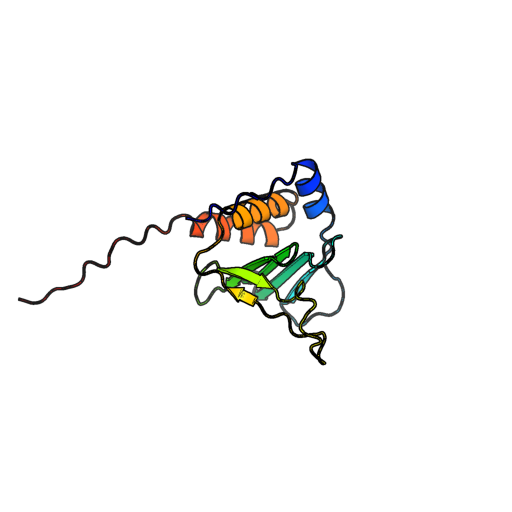 C 1
ATOM 669 O O . GLU A 1 82 ? 15.668 6.333 2.672 1.00 67.31 82 GLU A O 1
ATOM 674 N N . LEU A 1 83 ? 14.718 7.606 1.081 1.00 60.38 83 LEU A N 1
ATOM 675 C CA . LEU A 1 83 ? 15.837 7.568 0.133 1.00 60.38 83 LEU A CA 1
ATOM 676 C C . LEU A 1 83 ? 16.732 8.816 0.195 1.00 60.38 83 LEU A C 1
ATOM 678 O O . LEU A 1 83 ? 17.727 8.891 -0.527 1.00 60.38 83 LEU A O 1
ATOM 682 N N . ASP A 1 84 ? 16.394 9.801 1.030 1.00 59.75 84 ASP A N 1
ATOM 683 C CA . ASP A 1 84 ? 17.175 11.026 1.154 1.00 59.75 84 ASP A CA 1
ATOM 684 C C . ASP A 1 84 ? 18.361 10.807 2.104 1.00 59.75 84 ASP A C 1
ATOM 686 O O . ASP A 1 84 ? 18.249 10.875 3.327 1.00 59.75 84 ASP A O 1
ATOM 690 N N . ALA A 1 85 ? 19.534 10.552 1.522 1.00 51.78 85 ALA A N 1
ATOM 691 C CA . ALA A 1 85 ? 20.788 10.387 2.253 1.00 51.78 85 ALA A CA 1
ATOM 692 C C . ALA A 1 85 ? 21.284 11.681 2.936 1.00 51.78 85 ALA A C 1
ATOM 694 O O . ALA A 1 85 ? 22.281 11.638 3.658 1.00 51.78 85 ALA A O 1
ATOM 695 N N . THR A 1 86 ? 20.645 12.835 2.698 1.00 50.25 86 THR A N 1
ATOM 696 C CA . THR A 1 86 ? 21.123 14.133 3.200 1.00 50.25 86 THR A CA 1
ATOM 697 C C . THR A 1 86 ? 20.589 14.511 4.576 1.00 50.25 86 THR A C 1
ATOM 699 O O . THR A 1 86 ? 21.193 15.353 5.244 1.00 50.25 86 THR A O 1
ATOM 702 N N . GLN A 1 87 ? 19.524 13.868 5.058 1.00 46.78 87 GLN A N 1
ATOM 703 C CA . GLN A 1 87 ? 19.029 14.108 6.408 1.00 46.78 87 GLN A CA 1
ATOM 704 C C . GLN A 1 87 ? 19.423 12.957 7.328 1.00 46.78 87 GLN A C 1
ATOM 706 O O . GLN A 1 87 ? 18.680 11.999 7.533 1.00 46.78 87 GLN A O 1
ATOM 711 N N . ALA A 1 88 ? 20.590 13.103 7.958 1.00 45.34 88 ALA A N 1
ATOM 712 C CA . ALA A 1 88 ? 20.850 12.490 9.253 1.00 45.34 88 ALA A CA 1
ATOM 713 C C . ALA A 1 88 ? 19.869 13.092 10.276 1.00 45.34 88 ALA A C 1
ATOM 715 O O . ALA A 1 88 ? 20.226 13.950 11.080 1.00 45.34 88 ALA A O 1
ATOM 716 N N . LEU A 1 89 ? 18.595 12.703 10.201 1.00 43.44 89 LEU A N 1
ATOM 717 C CA . LEU A 1 89 ? 17.644 12.975 11.263 1.00 43.44 89 LEU A CA 1
ATOM 718 C C . LEU A 1 89 ? 18.135 12.169 12.464 1.00 43.44 89 LEU A C 1
ATOM 720 O O . LEU A 1 89 ? 18.127 10.940 12.439 1.00 43.44 89 LEU A O 1
ATOM 724 N N . GLU A 1 90 ? 18.537 12.863 13.530 1.00 43.19 90 GLU A N 1
ATOM 725 C CA . GLU A 1 90 ? 18.889 12.283 14.839 1.00 43.19 90 GLU A CA 1
ATOM 726 C C . GLU A 1 90 ? 17.755 11.410 15.435 1.00 43.19 90 GLU A C 1
ATOM 728 O O . GLU A 1 90 ? 17.947 10.727 16.439 1.00 43.19 90 GLU A O 1
ATOM 733 N N . TYR A 1 91 ? 16.589 11.378 14.776 1.00 40.16 91 TYR A N 1
ATOM 734 C CA . TYR A 1 91 ? 15.453 10.501 15.026 1.00 40.16 91 TYR A CA 1
ATOM 735 C C . TYR A 1 91 ? 15.168 9.610 13.799 1.00 40.16 91 TYR A C 1
ATOM 737 O O . TYR A 1 91 ? 14.425 10.019 12.906 1.00 40.16 91 TYR A O 1
ATOM 745 N N . PRO A 1 92 ? 15.671 8.364 13.757 1.00 44.28 92 PRO A N 1
ATOM 746 C CA . PRO A 1 92 ? 15.477 7.426 12.640 1.00 44.28 92 PRO A CA 1
ATOM 747 C C . PRO A 1 92 ? 14.035 6.882 12.491 1.00 44.28 92 PRO A C 1
ATOM 749 O O . PRO A 1 92 ? 13.832 5.821 11.909 1.00 44.28 92 PRO A O 1
ATOM 752 N N . ALA A 1 93 ? 13.021 7.567 13.033 1.00 49.00 93 ALA A N 1
ATOM 753 C CA . ALA A 1 93 ? 11.664 7.036 13.195 1.00 49.00 93 ALA A CA 1
ATOM 754 C C . ALA A 1 93 ? 10.532 7.909 12.618 1.00 49.00 93 ALA A C 1
ATOM 756 O O . ALA A 1 93 ? 9.366 7.534 12.745 1.00 49.00 93 ALA A O 1
ATOM 757 N N . SER A 1 94 ? 10.818 9.056 11.990 1.00 53.19 94 SER A N 1
ATOM 758 C CA . SER A 1 94 ? 9.786 9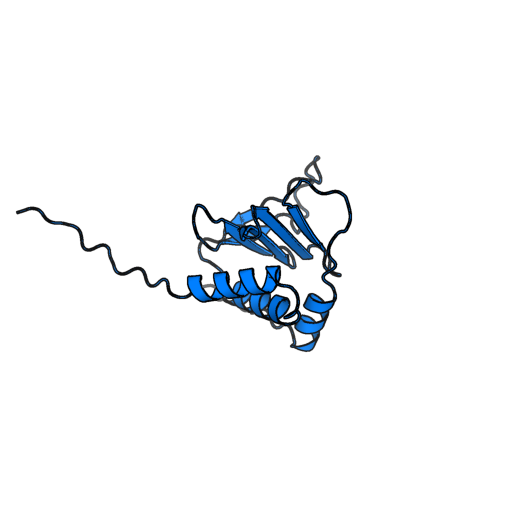.869 11.328 1.00 53.19 94 SER A CA 1
ATOM 759 C C . SER A 1 94 ? 9.892 9.759 9.810 1.00 53.19 94 SER A C 1
ATOM 761 O O . SER A 1 94 ? 10.639 10.502 9.171 1.00 53.19 94 SER A O 1
ATOM 763 N N . LYS A 1 95 ? 9.116 8.839 9.235 1.00 65.19 95 LYS A N 1
ATOM 764 C CA . LYS A 1 95 ? 8.834 8.809 7.800 1.00 65.19 95 LYS A CA 1
ATOM 765 C C . LYS A 1 95 ? 8.056 10.070 7.428 1.00 65.19 95 LYS A C 1
ATOM 767 O O . LYS A 1 95 ? 6.938 10.265 7.906 1.00 65.19 95 LYS A O 1
ATOM 772 N N . LEU A 1 96 ? 8.652 10.933 6.612 1.00 72.50 96 LEU A N 1
ATOM 773 C CA . LEU A 1 96 ? 7.992 12.123 6.083 1.00 72.50 96 LEU A CA 1
ATOM 774 C C . LEU A 1 96 ? 7.505 11.818 4.673 1.00 72.50 96 LEU A C 1
ATOM 776 O O . LEU A 1 96 ? 8.294 11.391 3.833 1.00 72.50 96 LEU A O 1
ATOM 780 N N . ILE A 1 97 ? 6.214 12.041 4.433 1.00 76.69 97 ILE A N 1
ATOM 781 C CA . ILE A 1 97 ? 5.610 11.947 3.105 1.00 76.69 97 ILE A CA 1
ATOM 782 C C . ILE A 1 97 ? 5.437 13.357 2.567 1.00 76.69 97 ILE A C 1
ATOM 784 O O . ILE A 1 97 ? 4.780 14.192 3.189 1.00 76.69 97 ILE A O 1
ATOM 788 N N . GLN A 1 98 ? 6.030 13.600 1.407 1.00 81.31 98 GLN A N 1
ATOM 789 C CA . GLN A 1 98 ? 5.743 14.761 0.590 1.00 81.31 98 GLN A CA 1
ATOM 790 C C . GLN A 1 98 ? 4.747 14.344 -0.486 1.00 81.31 98 GLN A C 1
ATOM 792 O O . GLN A 1 98 ? 5.105 13.606 -1.406 1.00 81.31 98 GLN A O 1
ATOM 797 N N . ASP A 1 99 ? 3.505 14.804 -0.340 1.00 85.25 99 ASP A N 1
ATOM 798 C CA . ASP A 1 99 ? 2.439 14.541 -1.305 1.00 85.25 99 ASP A CA 1
ATOM 799 C C . ASP A 1 99 ? 2.816 15.113 -2.685 1.00 85.25 99 ASP A C 1
ATOM 801 O O . ASP A 1 99 ? 3.331 16.232 -2.800 1.00 85.25 99 ASP A O 1
ATOM 805 N N . ASP A 1 100 ? 2.554 14.339 -3.736 1.00 80.81 100 ASP A N 1
ATOM 806 C CA . ASP A 1 100 ? 2.642 14.802 -5.115 1.00 80.81 100 ASP A CA 1
ATOM 807 C C . ASP A 1 100 ? 1.542 15.855 -5.368 1.00 80.81 100 ASP A C 1
ATOM 809 O O . ASP A 1 100 ? 0.463 15.827 -4.770 1.00 80.81 100 ASP A O 1
ATOM 813 N N . SER A 1 101 ? 1.781 16.787 -6.297 1.00 78.38 101 SER A N 1
ATOM 814 C CA . SER A 1 101 ? 0.770 17.788 -6.679 1.00 78.38 101 SER A CA 1
ATOM 815 C C . SER A 1 101 ? -0.446 17.175 -7.383 1.00 78.38 101 SER A C 1
ATOM 817 O O . SER A 1 101 ? -1.529 17.760 -7.371 1.00 7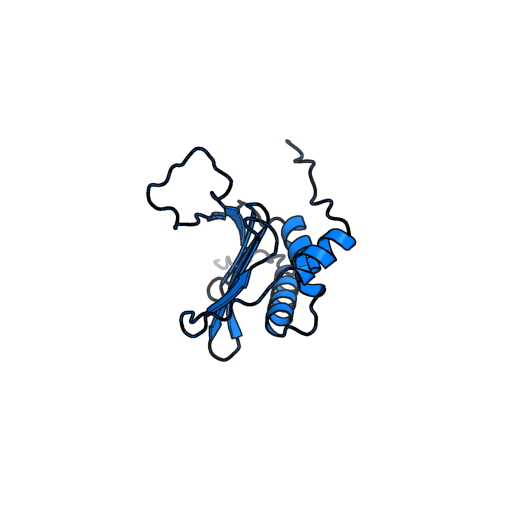8.38 101 SER A O 1
ATOM 819 N N . GLN A 1 102 ? -0.265 16.005 -7.996 1.00 84.69 102 GLN A N 1
ATOM 820 C CA . GLN A 1 102 ? -1.300 15.175 -8.600 1.00 84.69 102 GLN A CA 1
ATOM 821 C C . GLN A 1 102 ? -0.999 13.712 -8.291 1.00 84.69 102 GLN A C 1
ATOM 823 O O . GLN A 1 102 ? 0.165 13.320 -8.239 1.00 84.69 102 GLN A O 1
ATOM 828 N N . ALA A 1 103 ? -2.048 12.911 -8.108 1.00 87.69 103 ALA A N 1
ATOM 829 C CA . ALA A 1 103 ? -1.893 11.487 -7.858 1.00 87.69 103 ALA A CA 1
ATOM 830 C C . ALA A 1 103 ? -1.245 10.777 -9.064 1.00 87.69 103 ALA A C 1
ATOM 832 O O . ALA A 1 103 ? -1.697 10.921 -10.199 1.00 87.69 103 ALA A O 1
ATOM 833 N N . ASP A 1 104 ? -0.200 9.998 -8.800 1.00 90.81 104 ASP A N 1
ATOM 834 C CA . ASP A 1 104 ? 0.528 9.195 -9.780 1.00 90.81 104 ASP A CA 1
ATOM 835 C C . ASP A 1 104 ? -0.273 7.933 -10.123 1.00 90.81 104 ASP A C 1
ATOM 837 O O . ASP A 1 104 ? -0.322 6.964 -9.359 1.00 90.81 104 ASP A O 1
ATOM 841 N N . THR A 1 105 ? -0.925 7.961 -11.284 1.00 89.94 105 THR A N 1
ATOM 842 C CA . THR A 1 105 ? -1.791 6.878 -11.761 1.00 89.94 105 THR A CA 1
ATOM 843 C C . THR A 1 105 ? -1.025 5.592 -12.029 1.00 89.94 105 THR A C 1
ATOM 845 O O . THR A 1 105 ? -1.553 4.511 -11.773 1.00 89.94 105 THR A O 1
ATOM 848 N N . ASP A 1 106 ? 0.219 5.689 -12.504 1.00 91.00 106 ASP A N 1
ATOM 849 C CA . ASP A 1 106 ? 1.030 4.512 -12.814 1.00 91.00 106 ASP A CA 1
ATOM 850 C C . ASP A 1 106 ? 1.447 3.811 -11.518 1.00 91.00 106 ASP A C 1
ATOM 852 O O . ASP A 1 106 ? 1.403 2.581 -11.424 1.00 91.00 106 ASP A O 1
ATOM 856 N N . PHE A 1 107 ? 1.773 4.587 -10.479 1.00 92.81 107 PHE A N 1
ATOM 857 C CA . PHE A 1 107 ? 2.044 4.024 -9.160 1.00 92.81 107 PHE A CA 1
ATOM 858 C C . PHE A 1 107 ? 0.802 3.367 -8.562 1.00 92.81 107 PHE A C 1
ATOM 860 O O . PHE A 1 107 ? 0.885 2.261 -8.031 1.00 92.81 107 PHE A O 1
ATOM 867 N N . ILE A 1 108 ? -0.366 4.005 -8.681 1.00 93.94 108 ILE A N 1
ATOM 868 C CA . ILE A 1 108 ? -1.622 3.420 -8.200 1.00 93.94 108 ILE A CA 1
ATOM 869 C C . ILE A 1 108 ? -1.915 2.091 -8.911 1.00 93.94 108 ILE A C 1
ATOM 871 O O . ILE A 1 108 ? -2.247 1.108 -8.244 1.00 93.94 108 ILE A O 1
ATOM 875 N N . ALA A 1 109 ? -1.729 2.026 -10.232 1.00 93.50 109 ALA A N 1
ATOM 876 C CA . ALA A 1 109 ? -1.915 0.805 -11.013 1.00 93.50 109 ALA A CA 1
ATOM 877 C C . ALA A 1 109 ? -0.935 -0.312 -10.605 1.00 93.50 109 ALA A C 1
ATOM 879 O O . ALA A 1 109 ? -1.322 -1.483 -10.511 1.00 93.50 109 ALA A O 1
ATOM 880 N N . LEU A 1 110 ? 0.319 0.036 -10.298 1.00 94.75 110 LEU A N 1
ATOM 881 C CA . LEU A 1 110 ? 1.290 -0.912 -9.750 1.00 94.75 110 LEU A CA 1
ATOM 882 C C . LEU A 1 110 ? 0.831 -1.454 -8.389 1.00 94.75 110 LEU A C 1
ATOM 884 O O . LEU A 1 110 ? 0.836 -2.668 -8.183 1.00 94.75 110 LEU A O 1
ATOM 888 N N . VAL A 1 111 ? 0.386 -0.583 -7.478 1.00 95.88 111 VAL A N 1
ATOM 889 C CA . VAL A 1 111 ? -0.129 -0.998 -6.162 1.00 95.88 111 VAL A CA 1
ATOM 890 C C . VAL A 1 111 ? -1.325 -1.935 -6.315 1.00 95.88 111 VAL A C 1
ATOM 892 O O . VAL A 1 111 ? -1.364 -2.986 -5.672 1.00 95.88 111 VAL A O 1
ATOM 895 N N . GLN A 1 112 ? -2.274 -1.606 -7.196 1.00 96.69 112 GLN A N 1
ATOM 896 C CA . GLN A 1 112 ? -3.406 -2.484 -7.499 1.00 96.69 112 GLN A CA 1
ATOM 897 C C . GLN A 1 112 ? -2.930 -3.855 -7.984 1.00 96.69 112 GLN A C 1
ATOM 899 O O . GLN A 1 112 ? -3.396 -4.879 -7.486 1.00 96.69 112 GLN A O 1
ATOM 904 N N . SER A 1 113 ? -1.963 -3.882 -8.902 1.00 96.50 113 SER A N 1
ATOM 905 C CA . SER A 1 113 ? -1.426 -5.125 -9.459 1.00 96.50 113 SER A CA 1
ATOM 906 C C . SER A 1 113 ? -0.759 -5.992 -8.388 1.00 96.50 113 SER A C 1
ATOM 908 O O . SER A 1 113 ? -1.031 -7.188 -8.325 1.00 96.50 113 SER A O 1
ATOM 910 N N . ILE A 1 114 ? 0.035 -5.397 -7.489 1.00 97.12 114 ILE A N 1
ATOM 911 C CA . ILE A 1 114 ? 0.691 -6.104 -6.376 1.00 97.12 114 ILE A CA 1
ATOM 912 C C . ILE A 1 114 ? -0.348 -6.689 -5.414 1.00 97.12 114 ILE A C 1
ATOM 914 O O . ILE A 1 114 ? -0.284 -7.874 -5.083 1.00 97.12 114 ILE A O 1
ATOM 918 N N . LEU A 1 115 ? -1.326 -5.893 -4.972 1.00 97.75 115 LEU A N 1
ATOM 919 C CA . LEU A 1 115 ? -2.348 -6.349 -4.022 1.00 97.75 115 LEU A CA 1
ATOM 920 C C . LEU A 1 115 ? -3.273 -7.418 -4.631 1.00 97.75 115 LEU A C 1
ATOM 922 O O . LEU A 1 115 ? -3.693 -8.342 -3.930 1.00 97.75 115 LEU A O 1
ATOM 926 N N . ALA A 1 116 ? -3.547 -7.341 -5.937 1.00 97.50 116 ALA A N 1
ATOM 927 C CA . ALA A 1 116 ? -4.377 -8.306 -6.657 1.00 97.50 116 ALA A CA 1
ATOM 928 C C . ALA A 1 116 ? -3.766 -9.717 -6.730 1.00 97.50 116 ALA A C 1
ATOM 930 O O . ALA A 1 116 ? -4.506 -10.689 -6.874 1.00 97.50 116 ALA A O 1
ATOM 931 N N . THR A 1 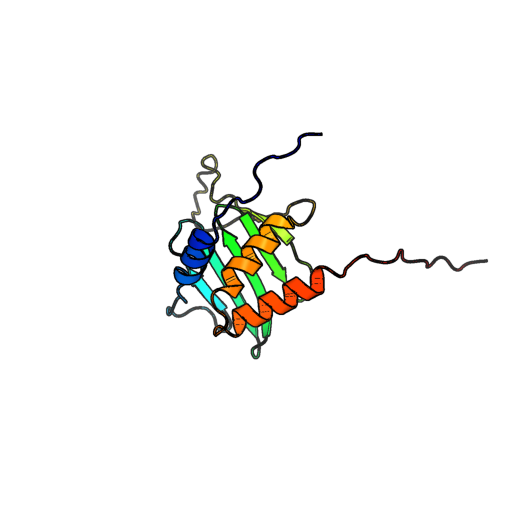117 ? -2.448 -9.866 -6.544 1.00 97.75 117 THR A N 1
ATOM 932 C CA . THR A 1 117 ? -1.791 -11.189 -6.460 1.00 97.75 117 THR A CA 1
ATOM 933 C C . THR A 1 117 ? -2.249 -12.014 -5.250 1.00 97.75 117 THR A C 1
ATOM 935 O O . THR A 1 117 ? -2.008 -13.221 -5.187 1.00 97.75 117 THR A O 1
ATOM 938 N N . ARG A 1 118 ? -2.923 -11.384 -4.276 1.00 97.06 118 ARG A N 1
ATOM 939 C CA . ARG A 1 118 ? -3.353 -11.999 -3.013 1.00 97.06 118 ARG A CA 1
ATOM 940 C C . ARG A 1 118 ? -4.858 -11.861 -2.791 1.00 97.06 118 ARG A C 1
ATOM 942 O O . ARG A 1 118 ? -5.293 -11.201 -1.846 1.00 97.06 118 ARG A O 1
ATOM 949 N N . PRO A 1 119 ? -5.680 -12.537 -3.612 1.00 95.69 119 PRO A N 1
ATOM 950 C CA . PRO A 1 119 ? -7.133 -12.383 -3.582 1.00 95.69 119 PRO A CA 1
ATOM 951 C C . PRO A 1 119 ? -7.794 -12.883 -2.290 1.00 95.69 119 PRO A C 1
ATOM 953 O O . PRO A 1 119 ? -8.922 -12.506 -1.992 1.00 95.69 119 PRO A O 1
ATOM 956 N N . GLN A 1 120 ? -7.105 -13.720 -1.511 1.00 96.44 120 GLN A N 1
ATOM 957 C CA . GLN A 1 120 ? -7.630 -14.266 -0.255 1.00 96.44 120 GLN A CA 1
ATOM 958 C C . GLN A 1 120 ? -7.546 -13.274 0.918 1.00 96.44 120 GLN A C 1
ATOM 960 O O . GLN A 1 120 ? -8.191 -13.480 1.944 1.00 96.44 120 GLN A O 1
ATOM 965 N N . GLU A 1 121 ? -6.773 -12.194 0.779 1.00 96.62 121 GLU A N 1
ATOM 966 C CA . GLU A 1 121 ? -6.605 -11.187 1.826 1.00 96.62 121 GLU A CA 1
ATOM 967 C C . GLU A 1 121 ? -7.744 -10.163 1.751 1.00 96.62 121 GLU A C 1
ATOM 969 O O . GLU A 1 121 ? -7.729 -9.243 0.930 1.00 96.62 121 GLU A O 1
ATOM 974 N N . ALA A 1 122 ? -8.741 -10.298 2.629 1.00 96.19 122 ALA A N 1
ATOM 975 C CA . ALA A 1 122 ? -9.935 -9.448 2.611 1.00 96.19 122 ALA A CA 1
ATOM 976 C C . ALA A 1 122 ? -9.611 -7.942 2.692 1.00 96.19 122 ALA A C 1
ATOM 978 O O . ALA A 1 122 ? -10.242 -7.134 2.013 1.00 96.19 122 ALA A O 1
ATOM 979 N N . ILE A 1 123 ? -8.594 -7.559 3.472 1.00 96.62 123 ILE A N 1
ATOM 980 C CA . ILE A 1 123 ? -8.169 -6.158 3.599 1.00 96.62 123 ILE A CA 1
ATOM 981 C C . ILE A 1 123 ? -7.575 -5.609 2.293 1.00 96.62 123 ILE A C 1
ATOM 983 O O . ILE A 1 123 ? -7.797 -4.450 1.960 1.00 96.62 123 ILE A O 1
ATOM 987 N N . PHE A 1 124 ? -6.894 -6.440 1.498 1.00 97.88 124 PHE A N 1
ATOM 988 C CA . PHE A 1 124 ? -6.397 -6.032 0.181 1.00 97.88 124 PHE A CA 1
ATOM 989 C C . PHE A 1 124 ? -7.540 -5.881 -0.819 1.00 97.88 124 PHE A C 1
ATOM 991 O O . PHE A 1 124 ? -7.545 -4.928 -1.593 1.00 97.88 124 PHE A O 1
ATOM 998 N N . GLN A 1 125 ? -8.555 -6.746 -0.751 1.00 97.62 125 GLN A N 1
ATOM 999 C CA . GLN A 1 125 ? -9.766 -6.587 -1.562 1.00 97.62 125 GLN A CA 1
ATOM 1000 C C . GLN A 1 125 ? -10.509 -5.282 -1.242 1.00 97.62 125 GLN A C 1
ATOM 1002 O O . GLN A 1 125 ? -10.965 -4.600 -2.158 1.00 97.62 125 GLN A O 1
ATOM 1007 N N . GLN A 1 126 ? -10.575 -4.878 0.033 1.00 96.56 126 GLN A N 1
ATOM 1008 C CA . GLN A 1 126 ? -11.131 -3.571 0.402 1.00 96.56 126 GLN A CA 1
ATOM 1009 C C . GLN A 1 126 ? -10.355 -2.416 -0.253 1.00 96.56 126 GLN A C 1
ATOM 1011 O O . GLN A 1 126 ? -10.976 -1.530 -0.836 1.00 96.56 126 GLN A O 1
ATOM 1016 N N . VAL A 1 127 ? -9.016 -2.446 -0.229 1.00 96.75 127 VAL A N 1
ATOM 1017 C CA . VAL A 1 127 ? -8.191 -1.428 -0.909 1.00 96.75 127 VAL A CA 1
ATOM 1018 C C . VAL A 1 127 ? -8.463 -1.402 -2.408 1.00 96.75 127 VAL A C 1
ATOM 1020 O O . VAL A 1 127 ? -8.691 -0.332 -2.961 1.00 96.75 127 VAL A O 1
ATOM 1023 N N . LEU A 1 128 ? -8.483 -2.555 -3.078 1.00 96.81 128 LEU A N 1
ATOM 1024 C CA . LEU A 1 128 ? -8.731 -2.622 -4.522 1.00 96.81 128 LEU A CA 1
ATOM 1025 C C . LEU A 1 128 ? -10.087 -2.012 -4.903 1.00 96.81 128 LEU A C 1
ATOM 1027 O O . LEU A 1 128 ? -10.178 -1.280 -5.893 1.00 96.81 128 LEU A O 1
ATOM 1031 N N . ASN A 1 129 ? -11.118 -2.242 -4.087 1.00 94.62 129 ASN A N 1
ATOM 1032 C CA . ASN A 1 129 ? -12.430 -1.627 -4.269 1.00 94.62 129 ASN A CA 1
ATOM 1033 C C . ASN A 1 129 ? -12.384 -0.102 -4.084 1.00 94.62 129 ASN A C 1
ATOM 1035 O O . ASN A 1 129 ? -12.950 0.617 -4.906 1.00 94.62 129 ASN A O 1
ATOM 1039 N N . LEU A 1 130 ? -11.682 0.394 -3.056 1.00 93.38 130 LEU A N 1
ATOM 1040 C CA . LEU A 1 130 ? -11.487 1.834 -2.829 1.00 93.38 130 LEU A CA 1
ATOM 1041 C C . LEU A 1 130 ? -10.784 2.493 -4.022 1.00 93.38 130 LEU A C 1
ATOM 1043 O O . LEU A 1 130 ? -11.274 3.480 -4.568 1.00 93.38 130 LEU A O 1
ATOM 1047 N N . LEU A 1 131 ? -9.673 1.905 -4.475 1.00 91.25 131 LEU A N 1
ATOM 1048 C CA . LEU A 1 131 ? -8.893 2.431 -5.595 1.00 91.25 131 LEU A CA 1
ATOM 1049 C C . LEU A 1 131 ? -9.715 2.456 -6.889 1.00 91.25 131 LEU A C 1
ATOM 1051 O O . LEU A 1 131 ? -9.646 3.430 -7.629 1.00 91.25 131 LEU A O 1
ATOM 1055 N N . SER A 1 132 ? -10.552 1.446 -7.133 1.00 85.62 132 SER A N 1
ATOM 1056 C CA . SER A 1 132 ? -11.413 1.392 -8.325 1.00 85.62 132 SER A CA 1
ATOM 1057 C C . SER A 1 132 ? -12.510 2.466 -8.329 1.00 85.62 132 SER A C 1
ATOM 1059 O O . SER A 1 132 ? -12.886 2.956 -9.390 1.00 85.62 132 SER A O 1
ATOM 1061 N N . GLN A 1 133 ? -13.014 2.867 -7.156 1.00 72.62 133 GLN A N 1
ATOM 1062 C CA . GLN A 1 133 ? -14.063 3.889 -7.031 1.00 72.62 133 GLN A CA 1
ATOM 1063 C C . GLN A 1 133 ? -13.519 5.316 -7.175 1.00 72.62 133 GLN A C 1
ATOM 1065 O O . GLN A 1 133 ? -14.195 6.190 -7.715 1.00 72.62 133 GLN A O 1
ATOM 1070 N N . SER A 1 134 ? -12.285 5.564 -6.738 1.00 58.81 134 SER A N 1
ATOM 1071 C CA . SER A 1 134 ? -11.673 6.897 -6.792 1.00 58.81 134 SER A CA 1
ATOM 1072 C C . SER A 1 134 ? -11.196 7.326 -8.188 1.00 58.81 134 SER A C 1
ATOM 1074 O O . SER A 1 134 ? -10.914 8.504 -8.380 1.00 58.81 134 SER A O 1
ATOM 1076 N N . HIS A 1 135 ? -11.152 6.423 -9.176 1.00 50.97 135 HIS A N 1
ATOM 1077 C CA . HIS A 1 135 ? -10.845 6.766 -10.578 1.00 50.97 135 HIS A CA 1
ATOM 1078 C C . HIS A 1 135 ? -12.062 7.329 -11.346 1.00 50.97 135 HIS A C 1
ATOM 1080 O O . HIS A 1 135 ? -11.942 7.681 -12.515 1.00 50.97 135 HIS A O 1
ATOM 1086 N N . GLY A 1 136 ? -13.233 7.441 -10.702 1.00 41.06 136 GLY A N 1
ATOM 1087 C CA . GLY A 1 136 ? -14.472 7.970 -11.294 1.00 41.06 136 GLY A CA 1
ATOM 1088 C C . GLY A 1 136 ? -14.736 9.465 -11.061 1.00 41.06 136 GLY A C 1
ATOM 1089 O O . GLY A 1 136 ? -15.876 9.900 -11.190 1.00 41.06 136 GLY A O 1
ATOM 1090 N N . GLY A 1 137 ? -13.730 10.248 -10.664 1.00 38.41 137 GLY A N 1
ATOM 1091 C CA . GLY A 1 137 ? -13.897 11.631 -10.207 1.00 38.41 137 GLY A CA 1
ATOM 1092 C C . GLY A 1 137 ? -13.561 12.712 -11.233 1.00 38.41 137 GLY A C 1
ATOM 1093 O O . GLY A 1 137 ? -12.780 13.603 -10.908 1.00 38.41 137 GLY A O 1
ATOM 1094 N N . ASP A 1 138 ? -14.160 12.682 -12.427 1.00 37.53 138 ASP A N 1
ATOM 1095 C CA . ASP A 1 138 ? -14.400 13.937 -13.148 1.00 37.53 138 ASP A CA 1
ATOM 1096 C C . ASP A 1 138 ? -15.445 14.692 -12.320 1.00 37.53 138 ASP A C 1
ATOM 1098 O O . ASP A 1 138 ? -16.615 14.309 -12.247 1.00 37.53 138 ASP A O 1
ATOM 1102 N N . ARG A 1 139 ? -14.997 15.677 -11.543 1.00 42.22 139 ARG A N 1
ATOM 1103 C CA . ARG A 1 139 ? -15.902 16.509 -10.756 1.00 42.22 139 ARG A CA 1
ATOM 1104 C C . ARG A 1 139 ? -16.612 17.409 -11.771 1.00 42.22 139 ARG A C 1
ATOM 1106 O O . ARG A 1 139 ? -15.924 18.247 -12.356 1.00 42.22 139 ARG A O 1
ATOM 1113 N N . PRO A 1 140 ? -17.937 17.298 -11.996 1.00 38.41 140 PRO A N 1
ATOM 1114 C CA . PRO A 1 140 ? -18.606 18.308 -12.797 1.00 38.41 140 PRO A CA 1
ATOM 1115 C C . PRO A 1 140 ? -18.376 19.666 -12.118 1.00 38.41 140 PRO A C 1
ATOM 1117 O O . PRO A 1 140 ? -18.332 19.726 -10.877 1.00 38.41 140 PRO A O 1
ATOM 1120 N N . PRO A 1 141 ? -18.173 20.747 -12.892 1.00 36.38 141 PRO A N 1
ATOM 1121 C CA . PRO A 1 141 ? -18.055 22.072 -12.318 1.00 36.38 141 PRO A CA 1
ATOM 1122 C C . PRO A 1 141 ? -19.282 22.320 -11.444 1.00 36.38 141 PRO A C 1
ATOM 1124 O O . PRO A 1 141 ? -20.414 21.997 -11.803 1.00 36.38 141 PRO A O 1
ATOM 1127 N N . VAL A 1 142 ? -19.030 22.843 -10.249 1.00 47.59 142 VAL A N 1
ATOM 1128 C CA . VAL A 1 142 ? -20.068 23.377 -9.376 1.00 47.59 142 VAL A CA 1
ATOM 1129 C C . VAL A 1 142 ? -20.673 24.594 -10.072 1.00 47.59 142 VAL A C 1
ATOM 1131 O O . VAL A 1 142 ? -20.237 25.719 -9.855 1.00 47.59 142 VAL A O 1
ATOM 1134 N N . ASP A 1 143 ? -21.661 24.367 -10.935 1.00 48.22 143 ASP A N 1
ATOM 1135 C CA . ASP A 1 143 ? -22.570 25.420 -11.370 1.00 48.22 143 ASP A CA 1
ATOM 1136 C C . ASP A 1 143 ? -23.485 25.752 -10.195 1.00 48.22 143 ASP A C 1
ATOM 1138 O O . ASP A 1 143 ? -24.436 25.045 -9.861 1.00 48.22 143 ASP A O 1
ATOM 1142 N N . GLY A 1 144 ? -23.116 26.830 -9.517 1.00 45.06 144 GLY A N 1
ATOM 1143 C CA . GLY A 1 144 ? -23.809 27.350 -8.356 1.00 45.06 144 GLY A CA 1
ATOM 1144 C C . GLY A 1 144 ? -23.532 28.833 -8.188 1.00 45.06 144 GLY A C 1
ATOM 1145 O O . GLY A 1 144 ? -22.984 29.233 -7.169 1.00 45.06 144 GLY A O 1
ATOM 1146 N N . GLN A 1 145 ? -23.922 29.637 -9.178 1.00 37.88 145 GLN A N 1
ATOM 1147 C CA . GLN A 1 145 ? -24.192 31.058 -8.974 1.00 37.88 145 GLN A CA 1
ATOM 1148 C C . GLN A 1 145 ? -25.623 31.338 -9.450 1.00 37.88 145 GLN A C 1
ATOM 1150 O O . GLN A 1 145 ? -25.871 31.632 -10.616 1.00 37.88 145 GLN A O 1
ATOM 1155 N N . LEU A 1 146 ? -26.575 31.194 -8.528 1.00 49.28 146 LEU A N 1
ATOM 1156 C CA . LEU A 1 146 ? -27.835 31.925 -8.586 1.00 49.28 146 LEU A CA 1
ATOM 1157 C C . LEU A 1 146 ? -27.577 33.278 -7.927 1.00 49.28 146 LEU A C 1
ATOM 1159 O O . LEU A 1 146 ? -27.094 33.291 -6.801 1.00 49.28 146 LEU A O 1
ATOM 1163 N N . ASP A 1 147 ? -27.872 34.368 -8.630 1.00 45.84 147 ASP A N 1
ATOM 1164 C CA . ASP A 1 147 ? -28.466 35.585 -8.061 1.00 45.84 147 ASP A CA 1
ATOM 1165 C C . ASP A 1 147 ? -28.774 36.580 -9.194 1.00 45.84 147 ASP A C 1
ATOM 1167 O O . ASP A 1 147 ? -27.865 37.009 -9.910 1.00 45.84 147 ASP A O 1
ATOM 1171 N N . GLY A 1 148 ? -30.057 36.944 -9.337 1.00 40.81 148 GLY A N 1
ATOM 1172 C CA . GLY A 1 148 ? -30.546 38.008 -10.226 1.00 40.81 148 GLY A CA 1
ATOM 1173 C C . GLY A 1 148 ? -31.819 37.672 -10.984 1.00 40.81 148 GLY A C 1
ATOM 1174 O O . GLY A 1 148 ? -31.691 37.337 -12.180 1.00 40.81 148 GLY A O 1
#